Protein AF-A0A2C9LVH6-F1 (afdb_monomer)

Organism: Biomphalaria glabrata (NCBI:txid6526)

Sequence (165 aa):
MEISIVFVSVLLAVLRVSSAAVAMGLGPCPEQKKPGEKWYPSDCQECTCHGGSWTCESCGTGQLHYDPGNCYVENTHGKKFPDCCLPDVRCRGKPGFDKSRLLYDVNKDNEATLNDAPASPSKIKLKKPNRKGKKNKKENKIKLNKLKMKLKGKQGQKTKTSQFY

Secondary structure (DSSP, 8-state):
--HHHHHHHHHHHHHHH---SEEEEESSPPTT--TT-EE-SSTTEEEEEETTEEEEEE---------TTTEEEEP-TTPPTTTTTS-EEEETTSTT--GGG-SS-S-SSSSS-SS----------PPPPP------SSSHHHHHHHHHTTSTT------------

pLDDT: mean 70.74, std 18.2, range [38.09, 94.94]

Structure (mmCIF, N/CA/C/O backbone):
data_AF-A0A2C9LVH6-F1
#
_entry.id   AF-A0A2C9LVH6-F1
#
loop_
_atom_site.group_PDB
_atom_site.id
_atom_site.type_symbol
_atom_site.label_atom_id
_atom_site.label_alt_id
_atom_site.label_comp_id
_atom_site.label_asym_id
_atom_site.label_entity_id
_atom_site.label_seq_id
_atom_site.pdbx_PDB_ins_code
_atom_site.Cartn_x
_atom_site.Cartn_y
_atom_site.Cartn_z
_atom_site.occupancy
_atom_site.B_iso_or_equiv
_atom_site.auth_seq_id
_atom_site.auth_comp_id
_atom_site.auth_asym_id
_atom_site.auth_atom_id
_atom_site.pdbx_PDB_model_num
ATOM 1 N N . MET A 1 1 ? -29.548 -8.486 -33.523 1.00 60.50 1 MET A N 1
ATOM 2 C CA . MET A 1 1 ? -28.660 -7.353 -33.171 1.00 60.50 1 MET A CA 1
ATOM 3 C C . MET A 1 1 ? -28.489 -7.149 -31.660 1.00 60.50 1 MET A C 1
ATOM 5 O O . MET A 1 1 ? -27.632 -6.370 -31.278 1.00 60.50 1 MET A O 1
ATOM 9 N N . GLU A 1 2 ? -29.205 -7.867 -30.785 1.00 62.56 2 GLU A N 1
ATOM 10 C CA . GLU A 1 2 ? -29.116 -7.637 -29.326 1.00 62.56 2 GLU A CA 1
ATOM 11 C C . GLU A 1 2 ? -27.899 -8.285 -28.640 1.00 62.56 2 GLU A C 1
ATOM 13 O O . GLU A 1 2 ? -27.404 -7.776 -27.638 1.00 62.56 2 GLU A O 1
ATOM 18 N N . ILE A 1 3 ? -27.346 -9.358 -29.217 1.00 71.88 3 ILE A N 1
ATOM 19 C CA . ILE A 1 3 ? -26.192 -10.084 -28.653 1.00 71.88 3 ILE A CA 1
ATOM 20 C C . ILE A 1 3 ? -24.933 -9.194 -28.598 1.00 71.88 3 ILE A C 1
ATOM 22 O O . ILE A 1 3 ? -24.136 -9.313 -27.669 1.00 71.88 3 ILE A O 1
ATOM 26 N N . SER A 1 4 ? -24.776 -8.244 -29.530 1.00 79.75 4 SER A N 1
ATOM 27 C CA . SER A 1 4 ? -23.616 -7.341 -29.563 1.00 79.75 4 SER A CA 1
ATOM 28 C C . SER A 1 4 ? -23.574 -6.358 -28.393 1.00 79.75 4 SER A C 1
ATOM 30 O O . SER A 1 4 ? -22.489 -6.058 -27.906 1.00 79.75 4 SER A O 1
ATOM 32 N N . ILE A 1 5 ? -24.720 -5.875 -27.904 1.00 81.56 5 ILE A N 1
ATOM 33 C CA . ILE A 1 5 ? -24.751 -4.875 -26.822 1.00 81.56 5 ILE A CA 1
ATOM 34 C C . ILE A 1 5 ? -24.382 -5.523 -25.485 1.00 81.56 5 ILE A C 1
ATOM 36 O O . ILE A 1 5 ? -23.613 -4.950 -24.715 1.00 81.56 5 ILE A O 1
ATOM 40 N N . VAL A 1 6 ? -24.870 -6.744 -25.237 1.00 83.50 6 VAL A N 1
ATOM 41 C CA . VAL A 1 6 ? -24.540 -7.510 -24.023 1.00 83.50 6 VAL A CA 1
ATOM 42 C C . VAL A 1 6 ? -23.056 -7.875 -23.994 1.00 83.50 6 VAL A C 1
ATOM 44 O O . VAL A 1 6 ? -22.411 -7.782 -22.955 1.00 83.50 6 VAL A O 1
ATOM 47 N N . PHE A 1 7 ? -22.477 -8.240 -25.139 1.00 84.94 7 PHE A N 1
ATOM 48 C CA . PHE A 1 7 ? -21.056 -8.580 -25.198 1.00 84.94 7 PHE A CA 1
ATOM 49 C C . PHE A 1 7 ? -20.160 -7.359 -24.944 1.00 84.94 7 PHE A C 1
ATOM 51 O O . PHE A 1 7 ? -19.196 -7.443 -24.183 1.00 84.94 7 PHE A O 1
ATOM 58 N N . VAL A 1 8 ? -20.510 -6.205 -25.525 1.00 85.69 8 VAL A N 1
ATOM 59 C CA . VAL A 1 8 ? -19.781 -4.942 -25.321 1.00 85.69 8 VAL A CA 1
ATOM 60 C C . VAL A 1 8 ? -19.903 -4.451 -23.874 1.00 85.69 8 VAL A C 1
ATOM 62 O O . VAL A 1 8 ? -18.912 -3.991 -23.306 1.00 85.69 8 VAL A O 1
ATOM 65 N N . SER A 1 9 ? -21.074 -4.582 -23.242 1.00 82.81 9 SER A N 1
ATOM 66 C CA . SER A 1 9 ? -21.266 -4.153 -21.850 1.00 82.81 9 SER A CA 1
ATOM 67 C C . SER A 1 9 ? -20.496 -5.024 -20.853 1.00 82.81 9 SER A C 1
ATOM 69 O O . SER A 1 9 ? -19.879 -4.488 -19.930 1.00 82.81 9 SER A O 1
ATOM 71 N N . VAL A 1 10 ? -20.445 -6.342 -21.070 1.00 83.88 10 VAL A N 1
ATOM 72 C CA . VAL A 1 10 ? -19.638 -7.262 -20.253 1.00 83.88 10 VAL A CA 1
ATOM 73 C C . VAL A 1 10 ? -18.142 -6.973 -20.415 1.00 83.88 10 VAL A C 1
ATOM 75 O O . VAL A 1 10 ? -17.430 -6.890 -19.416 1.00 83.88 10 VAL A O 1
ATOM 78 N N . LEU A 1 11 ? -17.662 -6.735 -21.640 1.00 81.56 11 LEU A N 1
ATOM 79 C CA . LEU A 1 11 ? -16.263 -6.359 -21.897 1.00 81.56 11 LEU A CA 1
ATOM 80 C C . LEU A 1 11 ? -15.869 -5.054 -21.193 1.00 81.56 11 LEU A C 1
AT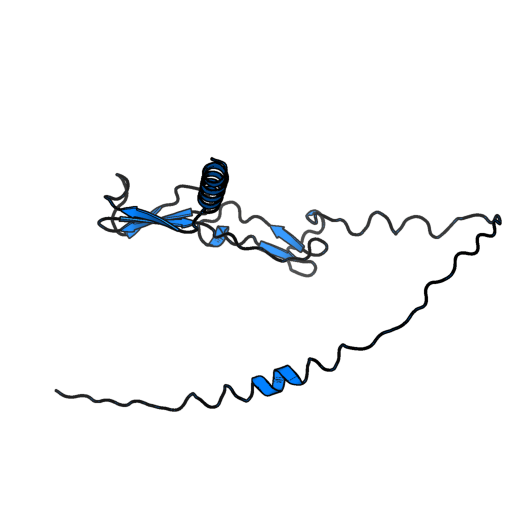OM 82 O O . LEU A 1 11 ? -14.823 -4.993 -20.547 1.00 81.56 11 LEU A O 1
ATOM 86 N N . LEU A 1 12 ? -16.719 -4.027 -21.257 1.00 78.25 12 LEU A N 1
ATOM 87 C CA . LEU A 1 12 ? -16.475 -2.758 -20.567 1.00 78.25 12 LEU A CA 1
ATOM 88 C C . LEU A 1 12 ? -16.480 -2.916 -19.041 1.00 78.25 12 LEU A C 1
ATOM 90 O O . LEU A 1 12 ? -15.666 -2.284 -18.370 1.00 78.25 12 LEU A O 1
ATOM 94 N N . ALA A 1 13 ? -17.345 -3.768 -18.485 1.00 75.56 13 ALA A N 1
ATOM 95 C CA . ALA A 1 13 ? -17.363 -4.045 -17.051 1.00 75.56 13 ALA A CA 1
ATOM 96 C C . ALA A 1 13 ? -16.074 -4.743 -16.585 1.00 75.56 13 ALA A C 1
ATOM 98 O O . ALA A 1 13 ? -15.511 -4.357 -15.563 1.00 75.56 13 ALA A O 1
ATOM 99 N N . VAL A 1 14 ? -15.559 -5.709 -17.353 1.00 69.94 14 VAL A N 1
ATOM 100 C CA . VAL A 1 14 ? -14.303 -6.408 -17.025 1.00 69.94 14 VAL A CA 1
ATOM 101 C C . VAL A 1 14 ? -13.106 -5.452 -17.057 1.00 69.94 14 VAL A C 1
ATOM 103 O O . VAL A 1 14 ? -12.281 -5.482 -16.145 1.00 69.94 14 VAL A O 1
ATOM 106 N N . LEU A 1 15 ? -13.047 -4.539 -18.034 1.00 64.75 15 LEU A N 1
ATOM 107 C CA . LEU A 1 15 ? -11.973 -3.538 -18.136 1.00 64.75 15 LEU A CA 1
ATOM 108 C C . LEU A 1 15 ? -11.975 -2.512 -16.990 1.00 64.75 15 LEU A C 1
ATOM 110 O O . LEU A 1 15 ? -10.945 -1.904 -16.711 1.00 64.75 15 LEU A O 1
ATOM 114 N N . ARG A 1 16 ? -13.110 -2.309 -16.308 1.00 58.59 16 ARG A N 1
ATOM 115 C CA . ARG A 1 16 ? -13.206 -1.398 -15.152 1.00 58.59 16 ARG A CA 1
ATOM 116 C C . ARG A 1 16 ? -12.744 -2.024 -13.834 1.00 58.59 16 ARG A C 1
ATOM 118 O O . ARG A 1 16 ? -12.528 -1.284 -12.881 1.00 58.59 16 ARG A O 1
ATOM 125 N N . VAL A 1 17 ? -12.607 -3.349 -13.763 1.00 58.28 17 VAL A N 1
ATOM 126 C CA . VAL A 1 17 ? -12.325 -4.072 -12.506 1.00 58.28 17 VAL A CA 1
ATOM 127 C C . VAL A 1 17 ? -10.835 -4.396 -12.331 1.00 58.28 17 VAL A C 1
ATOM 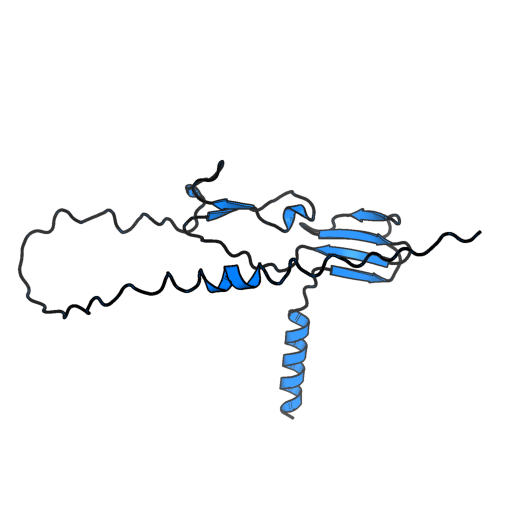129 O O . VAL A 1 17 ? -10.397 -4.735 -11.233 1.00 58.28 17 VAL A O 1
ATOM 132 N N . SER A 1 18 ? -10.012 -4.242 -13.366 1.00 51.97 18 SER A N 1
ATOM 133 C CA . SER A 1 18 ? -8.578 -4.537 -13.301 1.00 51.97 18 SER A CA 1
ATOM 134 C C . SER A 1 18 ? -7.750 -3.358 -12.774 1.00 51.97 18 SER A C 1
ATOM 136 O O . SER A 1 18 ? -6.903 -2.819 -13.482 1.00 51.97 18 SER A O 1
ATOM 138 N N . SER A 1 19 ? -7.954 -2.981 -11.511 1.00 55.78 19 SER A N 1
ATOM 139 C CA . SER A 1 19 ? -6.922 -2.271 -10.746 1.00 55.78 19 SER A CA 1
ATOM 140 C C . SER A 1 19 ? -5.934 -3.318 -10.238 1.00 55.78 19 SER A C 1
ATOM 142 O O . SER A 1 19 ? -6.138 -3.924 -9.187 1.00 55.78 19 SER A O 1
ATOM 144 N N . ALA A 1 20 ? -4.913 -3.625 -11.033 1.00 59.84 20 ALA A N 1
ATOM 145 C CA . ALA A 1 20 ? -3.892 -4.577 -10.623 1.00 59.84 20 ALA A CA 1
ATOM 146 C C . ALA A 1 20 ? -3.031 -3.970 -9.506 1.00 59.84 20 ALA A C 1
ATOM 148 O O . ALA A 1 20 ? -2.565 -2.840 -9.625 1.00 59.84 20 ALA A O 1
ATOM 149 N N . ALA A 1 21 ? -2.773 -4.747 -8.449 1.00 77.94 21 ALA A N 1
ATOM 150 C CA . ALA A 1 21 ? -1.791 -4.391 -7.421 1.00 77.94 21 ALA A CA 1
ATOM 151 C C . ALA A 1 21 ? -0.388 -4.191 -8.018 1.00 77.94 21 ALA A C 1
ATOM 153 O O . ALA A 1 21 ? 0.420 -3.464 -7.452 1.00 77.94 21 ALA A O 1
ATOM 154 N N . VAL A 1 22 ? -0.112 -4.812 -9.168 1.00 86.44 22 VAL A N 1
ATOM 155 C CA . VAL A 1 22 ? 1.165 -4.723 -9.872 1.00 86.44 22 VAL A CA 1
ATOM 156 C C . VAL A 1 22 ? 0.939 -4.179 -11.279 1.00 86.44 22 VAL A C 1
ATOM 158 O O . VAL A 1 22 ? 0.173 -4.749 -12.054 1.00 86.44 22 VAL A O 1
ATOM 161 N N . ALA A 1 23 ? 1.633 -3.099 -11.617 1.00 88.12 23 ALA A N 1
ATOM 162 C CA . ALA A 1 23 ? 1.770 -2.584 -12.972 1.00 88.12 23 ALA A CA 1
ATOM 163 C C . ALA A 1 23 ? 3.185 -2.877 -13.482 1.00 88.12 23 ALA A C 1
ATOM 165 O O . ALA A 1 23 ? 4.153 -2.806 -12.730 1.00 88.12 23 ALA A O 1
ATOM 166 N N . MET A 1 24 ? 3.323 -3.198 -14.763 1.00 90.56 24 MET A N 1
ATOM 167 C CA . MET A 1 24 ? 4.621 -3.428 -15.394 1.00 90.56 24 MET A CA 1
ATOM 168 C C . MET A 1 24 ? 4.673 -2.735 -16.747 1.00 90.56 24 MET A C 1
ATOM 170 O O . MET A 1 24 ? 3.679 -2.715 -17.474 1.00 90.56 24 MET A O 1
ATOM 174 N N . GLY A 1 25 ? 5.834 -2.186 -17.081 1.00 89.50 25 GLY A N 1
ATOM 175 C CA . GLY A 1 25 ? 6.107 -1.611 -18.390 1.00 89.50 25 GLY A CA 1
ATOM 176 C C . GLY A 1 25 ? 7.377 -2.202 -18.981 1.00 89.50 25 GLY A C 1
ATOM 177 O O . GLY A 1 25 ? 8.380 -2.372 -18.288 1.00 89.50 25 GLY A O 1
ATOM 178 N N . LEU A 1 26 ? 7.321 -2.521 -20.271 1.00 89.88 26 LEU A N 1
ATOM 179 C CA . LEU A 1 26 ? 8.489 -2.891 -21.066 1.00 89.88 26 LEU A CA 1
ATOM 180 C C . LEU A 1 26 ? 9.094 -1.614 -21.654 1.00 89.88 26 LEU A C 1
ATOM 182 O O . LEU A 1 26 ? 8.356 -0.770 -22.162 1.00 89.88 26 LEU A O 1
ATOM 186 N N . GLY A 1 27 ? 10.416 -1.473 -21.592 1.00 86.06 27 GLY A N 1
AT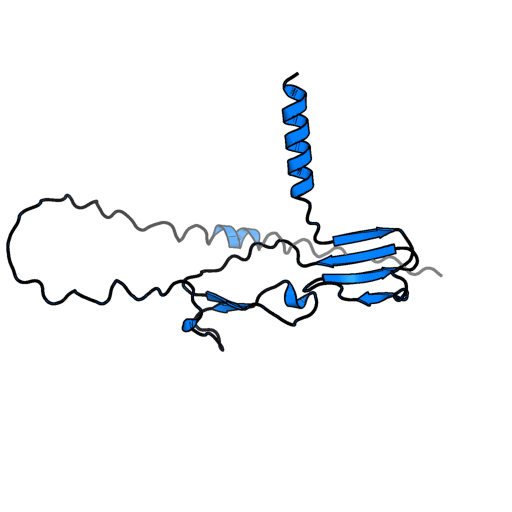OM 187 C CA . GLY A 1 27 ? 11.115 -0.290 -22.090 1.00 86.06 27 GLY A CA 1
ATOM 188 C C . GLY A 1 27 ? 12.119 0.280 -21.089 1.00 86.06 27 GLY A C 1
ATOM 189 O O . GLY A 1 27 ? 12.240 -0.226 -19.969 1.00 86.06 27 GLY A O 1
ATOM 190 N N . PRO A 1 28 ? 12.865 1.324 -21.492 1.00 85.62 28 PRO A N 1
ATOM 191 C CA . PRO A 1 28 ? 13.820 1.972 -20.610 1.00 85.62 28 PRO A CA 1
ATOM 192 C C . PRO A 1 28 ? 13.108 2.509 -19.371 1.00 85.62 28 PRO A C 1
ATOM 194 O O . PRO A 1 28 ? 11.939 2.905 -19.409 1.00 85.62 28 PRO A O 1
ATOM 197 N N . CYS A 1 29 ? 13.828 2.523 -18.258 1.00 87.81 29 CYS A N 1
ATOM 198 C CA . CYS A 1 29 ? 13.320 3.149 -17.054 1.00 87.81 29 CYS A CA 1
ATOM 199 C C . CYS A 1 29 ? 13.084 4.646 -17.287 1.00 87.81 29 CYS A C 1
ATOM 201 O O . CYS A 1 29 ? 13.773 5.243 -18.119 1.00 87.81 29 CYS A O 1
ATOM 203 N N . PRO A 1 30 ? 12.131 5.260 -16.560 1.00 85.31 30 PRO A N 1
ATOM 204 C CA . PRO A 1 30 ? 11.903 6.701 -16.628 1.00 85.31 30 PRO A CA 1
ATOM 205 C C . PRO A 1 30 ? 13.231 7.454 -16.501 1.00 85.31 30 PRO A C 1
ATOM 207 O O . PRO A 1 30 ? 14.065 7.034 -15.700 1.00 85.31 30 PRO A O 1
ATOM 210 N N . GLU A 1 31 ? 13.408 8.541 -17.265 1.00 73.56 31 GLU A N 1
ATOM 211 C CA . GLU A 1 31 ? 14.694 9.176 -17.654 1.00 73.56 31 GLU A CA 1
ATOM 212 C C . GLU A 1 31 ? 15.699 9.510 -16.533 1.00 73.56 31 GLU A C 1
ATOM 214 O O . GLU A 1 31 ? 16.817 9.938 -16.797 1.00 73.56 31 GLU A O 1
ATOM 219 N N . GLN A 1 32 ? 15.346 9.302 -15.271 1.00 81.38 32 GLN A N 1
ATOM 220 C CA . GLN A 1 32 ? 16.173 9.614 -14.111 1.00 81.38 32 GLN A CA 1
ATOM 221 C C . GLN A 1 32 ? 16.411 8.413 -13.189 1.00 81.38 32 GLN A C 1
ATOM 223 O O . GLN A 1 32 ? 16.942 8.599 -12.095 1.00 81.38 32 GLN A O 1
ATOM 228 N N . LYS A 1 33 ? 16.002 7.199 -13.582 1.00 90.31 33 LYS A N 1
ATOM 229 C CA . LYS A 1 33 ? 16.069 6.004 -12.731 1.00 90.31 33 LYS A CA 1
ATOM 230 C C . LYS A 1 33 ? 17.085 5.000 -13.236 1.00 90.31 33 LYS A C 1
ATOM 232 O O . LYS A 1 33 ? 17.021 4.542 -14.375 1.00 90.31 33 LYS A O 1
ATOM 237 N N . LYS A 1 34 ? 18.029 4.654 -12.363 1.00 92.62 34 LYS A N 1
ATOM 238 C CA . LYS A 1 34 ? 19.052 3.645 -12.651 1.00 92.62 34 LYS A CA 1
ATOM 239 C C . LYS A 1 34 ? 18.485 2.233 -12.469 1.00 92.62 34 LYS A C 1
ATOM 241 O O . LYS A 1 34 ? 17.594 2.039 -11.640 1.00 92.62 34 LYS A O 1
ATOM 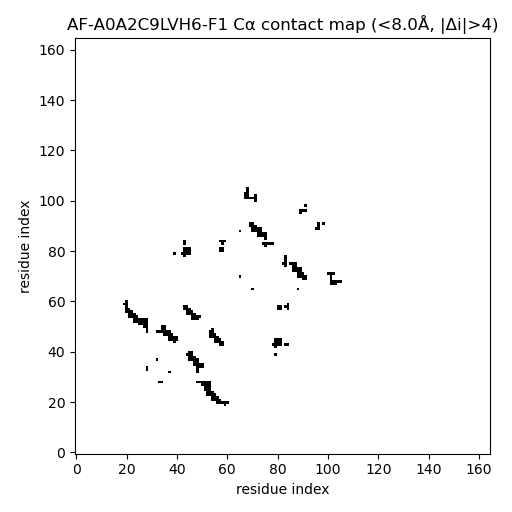246 N N . PRO A 1 35 ? 19.026 1.223 -13.171 1.00 92.19 35 PRO A N 1
ATOM 247 C CA . PRO A 1 35 ? 18.711 -0.176 -12.889 1.00 92.19 35 PRO A CA 1
ATOM 248 C C . PRO A 1 35 ? 18.910 -0.513 -11.404 1.00 92.19 35 PRO A C 1
ATOM 250 O O . PRO A 1 35 ? 19.950 -0.198 -10.827 1.00 92.19 35 PRO A O 1
ATOM 253 N N . GLY A 1 36 ? 17.900 -1.129 -10.788 1.00 91.19 36 GLY A N 1
ATOM 254 C CA . GLY A 1 36 ? 17.843 -1.443 -9.357 1.00 91.19 36 GLY A CA 1
ATOM 255 C C . GLY A 1 36 ? 17.322 -0.308 -8.467 1.00 91.19 36 GLY A C 1
ATOM 256 O O . GLY A 1 36 ? 17.103 -0.525 -7.275 1.00 91.19 36 GLY A O 1
ATOM 257 N N . GLU A 1 37 ? 17.102 0.892 -9.009 1.00 93.25 37 GLU A N 1
ATOM 258 C CA . GLU A 1 37 ? 16.576 2.017 -8.240 1.00 93.25 37 GLU A CA 1
ATOM 259 C C . GLU A 1 37 ? 15.075 1.859 -7.975 1.00 93.25 37 GLU A C 1
ATOM 261 O O . GLU A 1 37 ? 14.300 1.472 -8.858 1.00 93.25 37 GLU A O 1
ATOM 266 N N . LYS A 1 38 ? 14.676 2.210 -6.748 1.00 93.00 38 LYS A N 1
ATOM 267 C CA . LYS A 1 38 ? 13.284 2.263 -6.308 1.00 93.00 38 LYS A CA 1
ATOM 268 C C . LYS A 1 38 ? 12.780 3.703 -6.234 1.00 93.00 38 LYS A C 1
ATOM 270 O O . LYS A 1 38 ? 13.512 4.591 -5.796 1.00 93.00 38 LYS A O 1
ATOM 275 N N . TRP A 1 39 ? 11.525 3.943 -6.605 1.00 92.31 39 TRP A N 1
ATOM 276 C CA . TRP A 1 39 ? 10.868 5.248 -6.450 1.00 92.31 39 TRP A CA 1
ATOM 277 C C . TRP A 1 39 ? 9.392 5.112 -6.074 1.00 92.31 39 TRP A C 1
ATOM 279 O O . TRP A 1 39 ? 8.809 4.045 -6.210 1.00 92.31 39 TRP A O 1
ATOM 289 N N . TYR A 1 40 ? 8.791 6.206 -5.601 1.00 91.81 40 TYR A N 1
ATOM 290 C CA . TYR A 1 40 ? 7.429 6.227 -5.060 1.00 91.81 40 TYR A CA 1
ATOM 291 C C . TYR A 1 40 ? 6.614 7.306 -5.789 1.00 91.81 40 TYR A C 1
ATOM 293 O O . TYR A 1 40 ? 6.659 8.466 -5.380 1.00 91.81 40 TYR A O 1
ATOM 301 N N . PRO A 1 41 ? 5.969 6.982 -6.928 1.00 87.38 41 PRO A N 1
ATOM 302 C CA . PRO A 1 41 ? 5.296 7.979 -7.767 1.00 87.38 41 PRO A CA 1
ATOM 303 C C . PRO A 1 41 ? 3.951 8.457 -7.200 1.00 87.38 41 PRO A C 1
ATOM 305 O O . PRO A 1 41 ? 3.499 9.542 -7.552 1.00 87.38 41 PRO A O 1
ATOM 308 N N . SER A 1 42 ? 3.314 7.667 -6.337 1.00 84.00 42 SER A N 1
ATOM 309 C CA . SER A 1 42 ? 2.070 8.017 -5.656 1.00 84.00 42 SER A CA 1
ATOM 310 C C . SER A 1 42 ? 2.106 7.551 -4.206 1.00 84.00 42 SER A C 1
ATOM 312 O O . SER A 1 42 ? 2.956 6.743 -3.814 1.00 84.00 42 SER A O 1
ATOM 314 N N . ASP A 1 43 ? 1.136 8.016 -3.419 1.00 75.62 43 ASP A N 1
ATOM 315 C CA . ASP A 1 43 ? 0.913 7.495 -2.077 1.00 75.62 43 ASP A CA 1
ATOM 316 C C . ASP A 1 43 ? 0.700 5.978 -2.146 1.00 75.62 43 ASP A C 1
ATOM 318 O O . ASP A 1 43 ? -0.130 5.481 -2.908 1.00 75.62 43 ASP A O 1
ATOM 322 N N . CYS A 1 44 ? 1.475 5.237 -1.352 1.00 84.44 44 CYS A N 1
ATOM 323 C CA . CYS A 1 44 ? 1.344 3.786 -1.212 1.00 84.44 44 CYS A CA 1
ATOM 324 C C . CYS A 1 44 ? 1.681 2.944 -2.468 1.00 84.44 44 CYS A C 1
ATOM 326 O O . CYS A 1 44 ? 1.267 1.791 -2.589 1.00 84.44 44 CYS A O 1
ATOM 328 N N . GLN A 1 45 ? 2.529 3.471 -3.362 1.00 89.81 45 GLN A N 1
ATOM 329 C CA . GLN A 1 45 ? 3.083 2.729 -4.503 1.00 89.81 45 GLN A CA 1
ATOM 330 C C . GLN A 1 45 ? 4.618 2.751 -4.513 1.00 89.81 45 GLN A C 1
ATOM 332 O O . GLN A 1 45 ? 5.222 3.808 -4.342 1.00 89.81 45 GLN A O 1
ATOM 337 N N . GLU A 1 46 ? 5.253 1.604 -4.755 1.00 92.62 46 GLU A N 1
ATOM 338 C CA . GLU A 1 46 ? 6.696 1.472 -4.992 1.00 92.62 46 GLU A CA 1
ATOM 339 C C . GLU A 1 46 ? 6.947 0.966 -6.407 1.00 92.62 46 GLU A C 1
ATOM 341 O O . GLU A 1 46 ? 6.393 -0.044 -6.820 1.00 92.62 46 GLU A O 1
ATOM 346 N N . CYS A 1 47 ? 7.831 1.622 -7.140 1.00 93.12 47 CYS A N 1
ATOM 347 C CA . CYS A 1 47 ? 8.294 1.167 -8.436 1.00 93.12 47 CYS A CA 1
ATOM 348 C C . CYS A 1 47 ? 9.773 0.813 -8.390 1.00 93.12 47 CYS A C 1
ATOM 350 O O . CYS A 1 47 ? 10.546 1.474 -7.704 1.00 93.12 47 CYS A O 1
ATOM 352 N N . THR A 1 48 ? 10.164 -0.208 -9.145 1.00 94.94 48 THR A N 1
ATOM 353 C CA . THR A 1 48 ? 11.542 -0.673 -9.294 1.00 94.94 48 THR A CA 1
ATOM 354 C C . THR A 1 48 ? 11.915 -0.706 -10.771 1.00 94.94 48 THR A C 1
ATOM 356 O O . THR A 1 48 ? 11.152 -1.193 -11.611 1.00 94.94 48 THR A O 1
ATOM 359 N N . CYS A 1 49 ? 13.100 -0.186 -11.080 1.00 94.44 49 CYS A N 1
ATOM 360 C CA . CYS A 1 49 ? 13.665 -0.179 -12.423 1.00 94.44 49 CYS A CA 1
ATOM 361 C C . CYS A 1 49 ? 14.491 -1.446 -12.637 1.00 94.44 49 CYS A C 1
ATOM 363 O O . CYS A 1 49 ? 15.388 -1.759 -11.855 1.00 94.44 49 CYS A O 1
ATOM 365 N N . HIS A 1 50 ? 14.236 -2.133 -13.741 1.00 91.81 50 HIS A N 1
ATOM 366 C CA . HIS A 1 50 ? 15.025 -3.250 -14.245 1.00 91.81 50 HIS A CA 1
ATOM 367 C C . HIS A 1 50 ? 15.692 -2.807 -15.555 1.00 91.81 50 HIS A C 1
ATOM 369 O O . HIS A 1 50 ? 15.187 -1.929 -16.245 1.00 91.81 50 HIS A O 1
ATOM 375 N N . GLY A 1 51 ? 16.829 -3.394 -15.937 1.00 86.88 51 GLY A N 1
ATOM 376 C CA . GLY A 1 51 ? 17.650 -2.914 -17.067 1.00 86.88 51 GLY A CA 1
ATOM 377 C C . GLY A 1 51 ? 16.960 -2.788 -18.443 1.00 86.88 51 GLY A C 1
ATOM 378 O O . GLY A 1 51 ? 17.554 -2.220 -19.352 1.00 86.88 51 GLY A O 1
ATOM 379 N N . GLY A 1 52 ? 15.725 -3.274 -18.604 1.00 88.38 52 GLY A N 1
ATOM 380 C CA . GLY A 1 52 ? 14.887 -3.072 -19.794 1.00 88.38 52 GLY A CA 1
ATOM 381 C C . GLY A 1 52 ? 13.378 -3.082 -19.511 1.00 88.38 52 GLY A C 1
ATOM 382 O O . GLY A 1 52 ? 12.577 -3.278 -20.427 1.00 88.38 52 GLY A O 1
ATOM 383 N N . SER A 1 53 ? 12.984 -2.934 -18.247 1.00 92.81 53 SER A N 1
ATOM 384 C CA . SER A 1 53 ? 11.581 -2.907 -17.834 1.00 92.81 53 SER A CA 1
ATOM 385 C C . SER A 1 53 ? 11.440 -2.209 -16.490 1.00 92.81 53 SER A C 1
ATOM 387 O O . SER A 1 53 ? 12.412 -1.970 -15.784 1.00 92.81 53 SER A O 1
ATOM 389 N N . TRP A 1 54 ? 10.221 -1.922 -16.073 1.00 93.94 54 TRP A N 1
ATOM 390 C CA . TRP A 1 54 ? 9.952 -1.442 -14.724 1.00 93.94 54 TRP A CA 1
ATOM 391 C C . TRP A 1 54 ? 8.703 -2.113 -14.174 1.00 93.94 54 TRP A C 1
ATOM 393 O O . TRP A 1 54 ? 7.819 -2.535 -14.922 1.00 93.94 54 TRP A O 1
ATOM 403 N N . THR A 1 55 ? 8.647 -2.232 -12.854 1.00 93.69 55 THR A N 1
ATOM 404 C CA . THR A 1 55 ? 7.515 -2.822 -12.137 1.00 93.69 55 THR A CA 1
ATOM 405 C C . THR A 1 55 ? 7.103 -1.890 -11.017 1.00 93.69 55 THR A C 1
ATOM 407 O O . THR A 1 55 ? 7.959 -1.435 -10.268 1.00 93.69 55 THR A O 1
ATOM 410 N N . CYS A 1 56 ? 5.813 -1.621 -10.888 1.00 92.12 56 CYS A N 1
ATOM 411 C CA . CYS A 1 56 ? 5.229 -0.844 -9.810 1.00 92.12 56 CYS A CA 1
ATOM 412 C C . CYS A 1 56 ? 4.268 -1.709 -9.010 1.00 92.12 56 CYS A C 1
ATOM 414 O O . CYS A 1 56 ? 3.351 -2.298 -9.571 1.00 92.12 56 CYS A O 1
ATOM 416 N N . GLU A 1 57 ? 4.452 -1.743 -7.703 1.00 91.06 57 GLU A N 1
ATOM 417 C CA . GLU A 1 57 ? 3.627 -2.447 -6.739 1.00 91.06 57 GLU A CA 1
ATOM 418 C C . GLU A 1 57 ? 2.858 -1.426 -5.907 1.00 91.06 57 GLU A C 1
ATOM 420 O O . GLU A 1 57 ? 3.397 -0.413 -5.468 1.00 91.06 57 GLU A O 1
ATOM 425 N N . SER A 1 58 ? 1.576 -1.683 -5.714 1.00 89.44 58 SER A N 1
ATOM 426 C CA . SER A 1 58 ? 0.657 -0.859 -4.944 1.00 89.44 58 SER A CA 1
ATOM 427 C C . SER A 1 58 ? -0.094 -1.723 -3.945 1.00 89.44 58 SER A C 1
ATOM 429 O O . SER A 1 58 ? -0.112 -2.956 -4.030 1.00 89.44 58 SER A O 1
ATOM 431 N N . CYS A 1 59 ? -0.715 -1.061 -2.978 1.00 85.62 59 CYS A N 1
ATOM 432 C CA . CYS A 1 59 ? -1.572 -1.705 -2.002 1.00 85.62 59 CYS A CA 1
ATOM 433 C C . CYS A 1 59 ? -2.679 -2.502 -2.721 1.00 85.62 59 CYS A C 1
ATOM 435 O O . CYS A 1 59 ? -3.518 -1.938 -3.420 1.00 85.62 59 CYS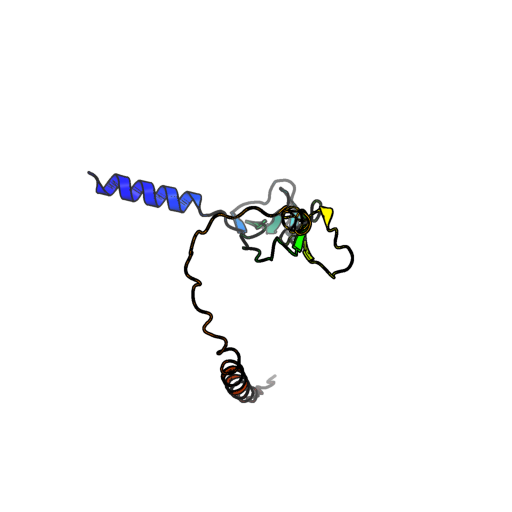 A O 1
ATOM 437 N N . GLY A 1 60 ? -2.676 -3.829 -2.570 1.00 78.19 60 GLY A N 1
ATOM 438 C CA . GLY A 1 60 ? -3.742 -4.671 -3.110 1.00 78.19 60 GLY A CA 1
ATOM 439 C C . GLY A 1 60 ? -5.090 -4.392 -2.438 1.00 78.19 60 GLY A C 1
ATOM 440 O O . GLY A 1 60 ? -5.161 -3.841 -1.338 1.00 78.19 60 GLY A O 1
ATOM 441 N N . THR A 1 61 ? -6.182 -4.816 -3.071 1.00 69.81 61 THR A N 1
ATOM 442 C CA . THR A 1 61 ? -7.530 -4.706 -2.498 1.00 69.81 61 THR A CA 1
ATOM 443 C C . THR A 1 61 ? -7.761 -5.805 -1.457 1.00 69.81 61 THR A C 1
ATOM 445 O O . THR A 1 61 ? -8.288 -6.880 -1.736 1.00 69.81 61 THR A O 1
ATOM 448 N N . GLY A 1 62 ? -7.338 -5.549 -0.220 1.00 69.69 62 GLY A N 1
ATOM 449 C CA . GLY A 1 62 ? -7.670 -6.388 0.932 1.00 69.69 62 GLY A CA 1
ATOM 450 C C . GLY A 1 62 ? -8.962 -5.926 1.605 1.00 69.69 62 GLY A C 1
ATOM 451 O O . GLY A 1 62 ? -9.104 -4.748 1.923 1.00 69.69 62 GLY A O 1
ATOM 452 N N . GLN A 1 63 ? -9.898 -6.842 1.875 1.00 71.25 63 GLN A N 1
ATOM 453 C CA . GLN A 1 63 ? -10.993 -6.547 2.803 1.00 71.25 63 GLN A CA 1
ATOM 454 C C . GLN A 1 63 ? -10.482 -6.666 4.240 1.00 71.25 63 GLN A C 1
ATOM 456 O O . GLN A 1 63 ? -10.070 -7.741 4.680 1.00 71.25 63 GLN A O 1
ATOM 461 N N . LEU A 1 64 ? -10.517 -5.560 4.981 1.00 81.50 64 LEU A N 1
ATOM 462 C CA . LEU A 1 64 ? -10.185 -5.543 6.400 1.00 81.50 64 LEU A CA 1
ATOM 463 C C . LEU A 1 64 ? -11.442 -5.833 7.225 1.00 81.50 64 LEU A C 1
ATOM 465 O O . LEU A 1 64 ? -12.336 -4.997 7.330 1.00 81.50 64 LEU A O 1
ATOM 469 N N . HIS A 1 65 ? -11.513 -7.018 7.828 1.00 84.12 65 HIS A N 1
ATOM 470 C CA . HIS A 1 65 ? -12.597 -7.370 8.744 1.00 84.12 65 HIS A CA 1
ATOM 471 C C . HIS A 1 65 ? -12.254 -6.939 10.177 1.00 84.12 65 HIS A C 1
ATOM 473 O O . HIS A 1 65 ? -11.357 -7.506 10.800 1.00 84.12 65 HIS A O 1
ATOM 479 N N . TYR A 1 66 ? -12.998 -5.972 10.716 1.00 87.56 66 TYR A N 1
ATOM 480 C CA . TYR A 1 66 ? -12.913 -5.543 12.115 1.00 87.56 66 TYR A CA 1
ATOM 481 C C . TYR A 1 66 ? -14.307 -5.226 12.678 1.00 87.56 66 TYR A C 1
ATOM 483 O O . TYR A 1 66 ? -15.263 -5.058 11.925 1.00 87.56 66 TYR A O 1
ATOM 491 N N . ASP A 1 67 ? -14.429 -5.177 14.007 1.00 88.56 67 ASP A N 1
ATOM 492 C CA . ASP A 1 67 ? -15.667 -4.791 14.695 1.00 88.56 67 ASP A CA 1
ATOM 493 C C . ASP A 1 67 ? -15.699 -3.262 14.886 1.00 88.56 67 ASP A C 1
ATOM 495 O O . ASP A 1 67 ? -14.961 -2.757 15.738 1.00 88.56 67 ASP A O 1
ATOM 499 N N . PRO A 1 68 ? -16.530 -2.507 14.142 1.00 84.56 68 PRO A N 1
ATOM 500 C CA . PRO A 1 68 ? -16.566 -1.046 14.226 1.00 84.56 68 PRO A CA 1
ATOM 501 C C . PRO A 1 68 ? -17.105 -0.517 15.565 1.00 84.56 68 PRO A C 1
ATOM 503 O O . PRO A 1 68 ? -16.919 0.660 15.869 1.00 84.56 68 PRO A O 1
ATOM 506 N N . GLY A 1 69 ? -17.750 -1.358 16.386 1.00 87.75 69 GLY A N 1
ATOM 507 C CA . GLY A 1 69 ? -18.198 -0.977 17.732 1.00 87.75 69 GLY A CA 1
ATOM 508 C C . GLY A 1 69 ? -17.092 -1.050 18.791 1.00 87.75 69 GLY A C 1
ATOM 509 O O . GLY A 1 69 ? -17.216 -0.459 19.868 1.00 87.75 69 GLY A O 1
ATOM 510 N N . ASN A 1 70 ? -16.005 -1.772 18.503 1.00 90.56 70 ASN A N 1
ATOM 511 C CA . ASN A 1 70 ? -14.910 -2.005 19.447 1.00 90.56 70 ASN A CA 1
ATOM 512 C C . ASN A 1 70 ? -13.531 -1.625 18.898 1.00 90.56 70 ASN A C 1
ATOM 514 O O . ASN A 1 70 ? -12.580 -1.580 19.680 1.00 90.56 70 ASN A O 1
ATOM 518 N N . CYS A 1 71 ? -13.407 -1.347 17.603 1.00 91.00 71 CYS A N 1
ATOM 519 C CA . CYS A 1 71 ? -12.157 -0.987 16.955 1.00 91.00 71 CYS A CA 1
ATOM 520 C C . CYS A 1 71 ? -12.362 0.153 15.956 1.00 91.00 71 CYS A C 1
ATOM 522 O O . CYS A 1 71 ? -13.404 0.238 15.307 1.00 91.00 71 CYS A O 1
ATOM 524 N N . TYR A 1 72 ? -11.341 0.989 15.792 1.00 90.19 72 TYR A N 1
ATOM 525 C CA . TYR A 1 72 ? -11.256 1.956 14.702 1.00 90.19 72 TYR A CA 1
ATOM 526 C C . TYR A 1 72 ? -10.001 1.701 13.870 1.00 90.19 72 TYR A C 1
ATOM 528 O O . TYR A 1 72 ? -9.049 1.051 14.314 1.00 90.19 72 TYR A O 1
ATOM 536 N N . VAL A 1 73 ? -10.034 2.209 12.644 1.00 88.44 73 VAL A N 1
ATOM 537 C CA . VAL A 1 73 ? -8.935 2.120 11.690 1.00 88.44 73 VAL A CA 1
ATOM 538 C C . VAL A 1 73 ? -8.173 3.433 11.737 1.00 88.44 73 VAL A C 1
ATOM 540 O O . VAL A 1 73 ? -8.751 4.505 11.564 1.00 88.44 73 VAL A O 1
ATOM 543 N N . GLU A 1 74 ? -6.881 3.350 12.007 1.00 85.94 74 GLU A N 1
ATOM 544 C CA . GLU A 1 74 ? -5.967 4.474 11.949 1.00 85.94 74 GLU A CA 1
ATOM 545 C C . GLU A 1 74 ? -5.193 4.419 10.634 1.00 85.94 74 GLU A C 1
ATOM 547 O O . GLU A 1 74 ? -4.449 3.475 10.353 1.00 85.94 74 GLU A O 1
ATOM 552 N N . ASN A 1 75 ? -5.397 5.442 9.805 1.00 74.12 75 ASN A N 1
ATOM 553 C CA . ASN A 1 75 ? -4.688 5.553 8.542 1.00 74.12 75 ASN A CA 1
ATOM 554 C C . ASN A 1 75 ? -3.204 5.805 8.806 1.00 74.12 75 ASN A C 1
ATOM 556 O O . ASN A 1 75 ? -2.827 6.745 9.507 1.00 74.12 75 ASN A O 1
ATOM 560 N N . THR A 1 76 ? -2.358 4.997 8.180 1.00 76.50 76 THR A N 1
ATOM 561 C CA . THR A 1 76 ? -0.897 5.097 8.225 1.00 76.50 76 THR A CA 1
ATOM 562 C C . THR A 1 76 ? -0.379 6.160 7.251 1.00 76.50 76 THR A C 1
ATOM 564 O O . THR A 1 76 ? 0.530 5.915 6.456 1.00 76.50 76 THR A O 1
ATOM 567 N N . HIS A 1 77 ? -0.967 7.360 7.310 1.00 69.50 77 HIS A N 1
ATOM 568 C CA . HIS A 1 77 ? -0.565 8.500 6.483 1.00 69.50 77 HIS A CA 1
ATOM 569 C C . HIS A 1 77 ? 0.930 8.797 6.666 1.00 69.50 77 HIS A C 1
ATOM 571 O O . HIS A 1 77 ? 1.436 8.819 7.788 1.00 69.50 77 HIS A O 1
ATOM 577 N N . GLY A 1 78 ? 1.642 9.005 5.557 1.00 73.75 78 GLY A N 1
ATOM 578 C CA . GLY A 1 78 ? 3.073 9.331 5.550 1.00 73.75 78 GLY A CA 1
ATOM 579 C C . GLY A 1 78 ? 4.033 8.135 5.590 1.00 73.75 78 GLY A C 1
ATOM 580 O O . GLY A 1 78 ? 5.245 8.338 5.510 1.00 73.75 78 GLY A O 1
ATOM 581 N N . LYS A 1 79 ? 3.540 6.892 5.677 1.00 83.06 79 LYS A N 1
ATOM 582 C CA . LYS A 1 79 ? 4.394 5.705 5.510 1.00 83.06 79 LYS A CA 1
ATOM 583 C C . LYS A 1 79 ? 4.608 5.387 4.029 1.00 83.06 79 LYS A C 1
ATOM 585 O O . LYS A 1 79 ? 3.724 5.598 3.204 1.00 83.06 79 LYS A O 1
ATOM 590 N N . LYS A 1 80 ? 5.784 4.850 3.694 1.00 85.31 80 LYS A N 1
ATOM 591 C CA . LYS A 1 80 ? 6.082 4.339 2.346 1.00 85.31 80 LYS A CA 1
ATOM 592 C C . LYS A 1 80 ? 5.568 2.912 2.188 1.00 85.31 80 LYS A C 1
ATOM 594 O O . LYS A 1 80 ? 5.248 2.246 3.171 1.00 85.31 80 LYS A O 1
ATOM 599 N N . PHE A 1 81 ? 5.442 2.453 0.948 1.00 85.50 81 PHE A N 1
ATOM 600 C CA . PHE A 1 81 ? 5.117 1.055 0.666 1.00 85.50 81 PHE A CA 1
ATOM 601 C C . PHE A 1 81 ? 6.205 0.138 1.259 1.00 85.50 81 PHE A C 1
ATOM 603 O O . PHE A 1 81 ? 7.379 0.508 1.187 1.00 85.50 81 PHE A O 1
ATOM 610 N N . PRO A 1 82 ? 5.855 -1.019 1.860 1.00 84.25 82 PRO A N 1
ATOM 611 C CA . PRO A 1 82 ? 4.514 -1.611 2.008 1.00 84.25 82 PRO A CA 1
ATOM 612 C C . PRO A 1 82 ? 3.758 -1.206 3.293 1.00 84.25 82 PRO A C 1
ATOM 614 O O . PRO A 1 82 ? 2.620 -1.623 3.507 1.00 84.25 82 PRO A O 1
ATOM 617 N N . ASP A 1 83 ? 4.344 -0.386 4.165 1.00 85.25 83 ASP A N 1
ATOM 618 C CA . ASP A 1 83 ? 3.789 -0.091 5.501 1.00 85.25 83 ASP A CA 1
ATOM 619 C C . ASP A 1 83 ? 2.510 0.766 5.488 1.00 85.25 83 ASP A C 1
ATOM 621 O O . ASP A 1 83 ? 1.792 0.872 6.484 1.00 85.25 83 ASP A O 1
ATOM 625 N N . CYS A 1 84 ? 2.223 1.395 4.357 1.00 84.56 84 CYS A N 1
ATOM 626 C CA . CYS A 1 84 ? 0.989 2.132 4.088 1.00 84.56 84 CYS A CA 1
ATOM 627 C C . CYS A 1 84 ? -0.146 1.246 3.539 1.00 84.56 84 CYS A C 1
ATOM 629 O O . CYS A 1 84 ? -1.278 1.713 3.464 1.00 84.56 84 CYS A O 1
ATOM 631 N N . CYS A 1 85 ? 0.117 -0.020 3.180 1.00 82.62 85 CYS A N 1
ATOM 632 C CA . CYS A 1 85 ? -0.913 -0.934 2.662 1.00 82.62 85 CYS A CA 1
ATOM 633 C C . CYS A 1 85 ? -1.898 -1.397 3.729 1.00 82.62 85 CYS A C 1
ATOM 635 O O . CYS A 1 85 ? -3.066 -1.652 3.441 1.00 82.62 85 CYS A O 1
ATOM 637 N N . LEU A 1 86 ? -1.403 -1.572 4.950 1.00 83.62 86 LEU A N 1
ATOM 638 C CA . LEU A 1 86 ? -2.168 -2.110 6.061 1.00 83.62 86 LEU A CA 1
ATOM 639 C C . LEU A 1 86 ? -2.445 -0.968 7.031 1.00 83.62 86 LEU A C 1
ATOM 641 O O . LEU A 1 86 ? -1.516 -0.503 7.700 1.00 83.62 86 LEU A O 1
ATOM 645 N N . PRO A 1 87 ? -3.694 -0.489 7.110 1.00 81.56 87 PRO A N 1
ATOM 646 C CA . PRO A 1 87 ? -4.028 0.484 8.122 1.00 81.56 87 PRO A CA 1
ATOM 647 C C . PRO A 1 87 ? -4.002 -0.195 9.498 1.00 81.56 87 PRO A C 1
ATOM 649 O O . PRO A 1 87 ? -4.219 -1.405 9.627 1.00 81.56 87 PRO A O 1
ATOM 652 N N . ASP A 1 88 ? -3.709 0.581 10.534 1.00 85.94 88 ASP A N 1
ATOM 653 C CA . ASP A 1 88 ? -3.558 0.043 11.880 1.00 85.94 88 ASP A CA 1
ATOM 654 C C . ASP A 1 88 ? -4.934 -0.077 12.547 1.00 85.94 88 ASP A C 1
ATOM 656 O O . ASP A 1 88 ? -5.712 0.876 12.574 1.00 85.94 88 ASP A O 1
ATOM 660 N N . VAL A 1 89 ? -5.264 -1.257 13.074 1.00 89.94 89 VAL A N 1
ATOM 661 C CA . VAL A 1 89 ? -6.555 -1.496 13.731 1.00 89.94 89 VAL A CA 1
ATOM 662 C C . VAL A 1 89 ? -6.373 -1.388 15.233 1.00 89.94 89 VAL A C 1
ATOM 664 O O . VAL A 1 89 ? -5.804 -2.269 15.887 1.00 89.94 89 VAL A O 1
ATOM 667 N N . ARG A 1 90 ? -6.920 -0.319 15.807 1.00 91.44 90 ARG A N 1
ATOM 668 C CA . ARG A 1 90 ? -6.868 -0.057 17.244 1.00 91.44 90 ARG A CA 1
ATOM 669 C C . ARG A 1 90 ? -8.181 -0.474 17.883 1.00 91.44 90 ARG A C 1
ATOM 671 O O . ARG A 1 90 ? -9.228 0.114 17.637 1.00 91.44 90 ARG A O 1
ATOM 678 N N . CYS A 1 91 ? -8.111 -1.501 18.723 1.00 92.25 91 CYS A N 1
ATOM 679 C CA . CYS A 1 91 ? -9.262 -2.059 19.428 1.00 92.25 91 CYS A CA 1
ATOM 680 C C . CYS A 1 91 ? -9.257 -1.711 20.918 1.00 92.25 91 CYS A C 1
ATOM 682 O O . CYS A 1 91 ? -8.195 -1.557 21.529 1.00 92.25 91 CYS A O 1
ATOM 684 N N . ARG A 1 92 ? -10.450 -1.668 21.522 1.00 92.12 92 ARG A N 1
ATOM 685 C CA . ARG A 1 92 ? -10.640 -1.501 22.969 1.00 92.12 92 ARG A CA 1
ATOM 686 C C . ARG A 1 92 ? -9.755 -2.472 23.754 1.00 92.12 92 ARG A C 1
ATOM 688 O O . ARG A 1 92 ? -9.657 -3.653 23.428 1.00 92.12 92 ARG A O 1
ATOM 695 N N . GLY A 1 93 ? -9.121 -1.962 24.808 1.00 89.56 93 GLY A N 1
ATOM 696 C CA . GLY A 1 93 ? -8.221 -2.738 25.667 1.00 89.56 93 GLY A CA 1
ATOM 697 C C . GLY A 1 93 ? -6.788 -2.881 25.140 1.00 89.56 93 GLY A C 1
ATOM 698 O O . GLY A 1 93 ? -5.976 -3.537 25.791 1.00 89.56 93 GLY A O 1
ATOM 699 N N . LYS A 1 94 ? -6.446 -2.275 23.993 1.00 90.12 94 LYS A N 1
ATOM 700 C CA . LYS A 1 94 ? -5.057 -2.141 23.529 1.00 90.12 94 LYS A CA 1
ATOM 701 C C . LY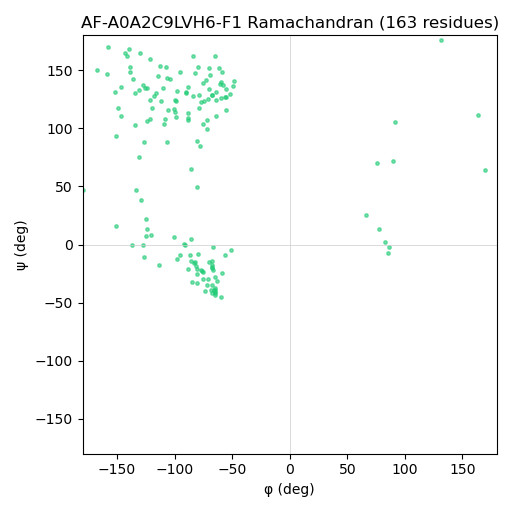S A 1 94 ? -4.463 -0.786 23.943 1.00 90.12 94 LYS A C 1
ATOM 703 O O . LYS A 1 94 ? -5.196 0.201 24.012 1.00 90.12 94 LYS A O 1
ATOM 708 N N . PRO A 1 95 ? -3.146 -0.716 24.204 1.00 88.06 95 PRO A N 1
ATOM 709 C CA . PRO A 1 95 ? -2.478 0.553 24.475 1.00 88.06 95 PRO A CA 1
ATOM 710 C C . PRO A 1 95 ? -2.612 1.504 23.276 1.00 88.06 95 PRO A C 1
ATOM 712 O O . PRO A 1 95 ? -2.497 1.083 22.121 1.00 88.06 95 PRO A O 1
ATOM 715 N N . GLY A 1 96 ? -2.867 2.781 23.567 1.00 85.00 96 GLY A N 1
ATOM 716 C CA . GLY A 1 96 ? -3.094 3.815 22.551 1.00 85.00 96 GLY A CA 1
ATOM 717 C C . GLY A 1 96 ? -4.489 3.798 21.916 1.00 85.00 96 GLY A C 1
ATOM 718 O O . GLY A 1 96 ? -4.681 4.430 20.886 1.00 85.00 96 GLY A O 1
ATOM 719 N N . PHE A 1 97 ? -5.452 3.067 22.488 1.00 91.88 97 PHE A N 1
ATOM 720 C CA . PHE A 1 97 ? -6.842 3.111 22.038 1.00 91.88 97 PHE A CA 1
ATOM 721 C C . PHE A 1 97 ? -7.534 4.411 22.475 1.00 91.88 97 PHE A C 1
ATOM 723 O O . PHE A 1 97 ? -7.647 4.681 23.672 1.00 91.88 97 PHE A O 1
ATOM 730 N N . ASP A 1 98 ? -8.062 5.157 21.508 1.00 89.38 98 ASP A N 1
ATOM 731 C CA . ASP A 1 98 ? -8.874 6.353 21.724 1.00 89.38 98 ASP A CA 1
ATOM 732 C C . ASP A 1 98 ? -10.361 6.075 21.451 1.00 89.38 98 ASP A C 1
ATOM 734 O O . ASP A 1 98 ? -10.777 5.791 20.326 1.00 89.38 98 ASP A O 1
ATOM 738 N N . LYS A 1 99 ? -11.192 6.184 22.493 1.00 87.19 99 LYS A N 1
ATOM 739 C CA . LYS A 1 99 ? -12.637 5.940 22.387 1.00 87.19 99 LYS A CA 1
ATOM 740 C C . LYS A 1 99 ? -13.337 6.957 21.475 1.00 87.19 99 LYS A C 1
ATOM 742 O O . LYS A 1 99 ? -14.346 6.597 20.875 1.00 87.19 99 LYS A O 1
ATOM 747 N N . SER A 1 100 ? -12.812 8.178 21.347 1.00 86.75 100 SER A N 1
ATOM 748 C CA . SER A 1 100 ? -13.433 9.252 20.557 1.00 86.75 100 SER A CA 1
ATOM 749 C C . SER A 1 100 ? -13.436 8.982 19.047 1.00 86.75 100 SER A C 1
ATOM 751 O O . SER A 1 100 ? -14.206 9.591 18.310 1.00 86.75 100 SER A O 1
ATOM 753 N N . ARG A 1 101 ? -12.604 8.041 18.582 1.00 84.50 101 ARG A N 1
ATOM 754 C CA . ARG A 1 101 ? -12.451 7.691 17.162 1.00 84.50 101 ARG A CA 1
ATOM 755 C C . ARG A 1 101 ? -13.362 6.552 16.701 1.00 84.50 101 ARG A C 1
ATOM 757 O O . ARG A 1 101 ? -13.303 6.156 15.538 1.00 84.50 101 ARG A O 1
ATOM 764 N N . LEU A 1 102 ? -14.195 5.998 17.585 1.00 85.44 102 LEU A N 1
ATOM 765 C CA . LEU A 1 102 ? -15.194 5.007 17.191 1.00 85.44 102 LEU A CA 1
ATOM 766 C C . LEU A 1 102 ? -16.311 5.680 16.384 1.00 85.44 102 LEU A C 1
ATOM 768 O O . LEU A 1 102 ? -16.953 6.610 16.856 1.00 85.44 102 LEU A O 1
ATOM 772 N N . LEU A 1 103 ? -16.575 5.162 15.182 1.00 72.81 103 LEU A N 1
ATOM 773 C CA . LEU A 1 103 ? -17.652 5.647 14.306 1.00 72.81 103 LEU A CA 1
ATOM 774 C C . LEU A 1 103 ? -19.054 5.358 14.865 1.00 72.81 103 LEU A C 1
ATOM 776 O O . LEU A 1 103 ? -20.020 5.995 14.459 1.00 72.81 103 LEU A O 1
ATOM 780 N N . TYR A 1 104 ? -19.163 4.400 15.789 1.00 63.34 104 TYR A N 1
ATOM 781 C CA . TYR A 1 104 ? -20.391 4.078 16.505 1.00 63.34 104 TYR A CA 1
ATOM 782 C C . TYR A 1 104 ? -20.166 4.234 18.007 1.00 63.34 104 TYR A C 1
ATOM 784 O O . TYR A 1 104 ? -19.503 3.411 18.648 1.00 63.34 104 TYR A O 1
ATOM 792 N N . ASP A 1 105 ? -20.760 5.276 18.581 1.00 54.09 105 ASP A N 1
ATOM 793 C CA . ASP A 1 105 ? -20.881 5.390 20.026 1.00 54.09 105 ASP A CA 1
ATOM 794 C C . ASP A 1 105 ? -21.983 4.429 20.483 1.00 54.09 105 ASP A C 1
ATOM 796 O O . ASP A 1 105 ? -23.173 4.664 20.300 1.00 54.09 105 ASP A O 1
ATOM 800 N N . VAL A 1 106 ? -21.589 3.297 21.063 1.00 55.91 106 VAL A N 1
ATOM 801 C CA . VAL A 1 106 ? -22.529 2.281 21.573 1.00 55.91 106 VAL A CA 1
ATOM 802 C C . VAL A 1 106 ? -23.341 2.801 22.783 1.00 55.91 106 VAL A C 1
ATOM 804 O O . VAL A 1 106 ? -24.230 2.109 23.261 1.00 55.91 106 VAL A O 1
ATOM 807 N N . ASN A 1 107 ? -23.097 4.029 23.262 1.00 55.41 107 ASN A N 1
ATOM 808 C CA . ASN A 1 107 ? -23.744 4.601 24.446 1.00 55.41 107 ASN A CA 1
ATOM 809 C C . ASN A 1 107 ? -24.302 6.013 24.209 1.00 55.41 107 ASN A C 1
ATOM 811 O O . ASN A 1 107 ? -23.751 6.983 24.732 1.00 55.41 107 ASN A O 1
ATOM 815 N N . LYS A 1 108 ? -25.432 6.145 23.503 1.00 48.28 108 LYS A N 1
ATOM 816 C CA . LYS A 1 108 ? -26.245 7.367 23.641 1.00 48.28 108 LYS A CA 1
ATOM 817 C C . LYS A 1 108 ? -27.765 7.193 23.734 1.00 48.28 108 LYS A C 1
ATOM 819 O O . LYS A 1 108 ? -28.432 8.183 24.000 1.00 48.28 108 LYS A O 1
ATOM 824 N N . ASP A 1 109 ? -28.305 5.969 23.676 1.00 51.81 109 ASP A N 1
ATOM 825 C CA . ASP A 1 109 ? -29.773 5.807 23.638 1.00 51.81 109 ASP A CA 1
ATOM 826 C C . ASP A 1 109 ? -30.372 4.855 24.695 1.00 51.81 109 ASP A C 1
ATOM 828 O O . ASP A 1 109 ? -31.584 4.693 24.724 1.00 51.81 109 ASP A O 1
ATOM 832 N N . ASN A 1 110 ? -29.588 4.223 25.583 1.00 49.25 110 ASN A N 1
ATOM 833 C CA . ASN A 1 110 ? -30.141 3.258 26.559 1.00 49.25 110 ASN A CA 1
ATOM 834 C C . ASN A 1 110 ? -29.837 3.554 28.038 1.00 49.25 110 ASN A C 1
ATOM 836 O O . ASN A 1 110 ? -30.084 2.702 28.886 1.00 49.25 110 ASN A O 1
ATOM 840 N N . GLU A 1 111 ? -29.357 4.754 28.371 1.00 49.69 111 GLU A N 1
ATOM 841 C CA . GLU A 1 111 ? -29.154 5.165 29.772 1.00 49.69 111 GLU A CA 1
ATOM 842 C C . GLU A 1 111 ? -29.793 6.528 30.075 1.00 49.69 111 GLU A C 1
ATOM 844 O O . GLU A 1 111 ? -29.262 7.355 30.805 1.00 49.69 111 GLU A O 1
ATOM 849 N N . ALA A 1 112 ? -30.970 6.771 29.499 1.00 44.75 112 ALA A N 1
ATOM 850 C CA . ALA A 1 112 ? -31.903 7.769 29.998 1.00 44.75 112 ALA A CA 1
ATOM 851 C C . ALA A 1 112 ? -33.302 7.143 30.009 1.00 44.75 112 ALA A C 1
ATOM 853 O O . ALA A 1 112 ? -33.737 6.571 29.016 1.00 44.75 112 ALA A O 1
ATOM 854 N N . THR A 1 113 ? -33.996 7.261 31.141 1.00 43.34 113 THR A N 1
ATOM 855 C CA . THR A 1 113 ? -35.387 6.841 31.409 1.00 43.34 113 THR A CA 1
ATOM 856 C C . THR A 1 113 ? -35.666 5.344 31.622 1.00 43.34 113 THR A C 1
ATOM 858 O O . THR A 1 113 ? -36.390 4.698 30.872 1.00 43.34 113 THR A O 1
ATOM 861 N N . LEU A 1 114 ? -35.204 4.814 32.761 1.00 47.75 114 LEU A N 1
ATOM 862 C CA . LEU A 1 114 ? -35.963 3.790 33.498 1.00 47.75 114 LEU A CA 1
ATOM 863 C C . LEU A 1 114 ? -36.022 4.107 34.999 1.00 47.75 114 LEU A C 1
ATOM 865 O O . LEU A 1 114 ? -35.763 3.246 35.824 1.00 47.75 114 LEU A O 1
ATOM 869 N N . ASN A 1 115 ? -36.339 5.351 35.341 1.00 52.66 115 ASN A N 1
ATOM 870 C CA . ASN A 1 115 ? -36.997 5.737 36.588 1.00 52.66 115 ASN A CA 1
ATOM 871 C C . ASN A 1 115 ? -37.869 6.944 36.211 1.00 52.66 115 ASN A C 1
ATOM 873 O O . ASN A 1 115 ? -37.406 7.784 35.449 1.00 52.66 115 ASN A O 1
ATOM 877 N N . ASP A 1 116 ? -39.115 6.982 36.676 1.00 51.56 116 ASP A N 1
ATOM 878 C CA . ASP A 1 116 ? -40.135 8.014 36.410 1.00 51.56 116 ASP A CA 1
ATOM 879 C C . ASP A 1 116 ? -41.030 7.792 35.176 1.00 51.56 116 ASP A C 1
ATOM 881 O O . ASP A 1 116 ? -41.007 8.523 34.189 1.00 51.56 116 ASP A O 1
ATOM 885 N N . ALA A 1 117 ? -41.927 6.808 35.291 1.00 42.97 117 ALA A N 1
ATOM 886 C CA . ALA A 1 117 ? -43.231 6.865 34.635 1.00 42.97 117 ALA A CA 1
ATOM 887 C C . ALA A 1 117 ? -44.331 6.811 35.717 1.00 42.97 117 ALA A C 1
ATOM 889 O O . ALA A 1 117 ? -44.408 5.813 36.442 1.00 42.97 117 ALA A O 1
ATOM 890 N N . PRO A 1 118 ? -45.179 7.849 35.862 1.00 43.34 118 PRO A N 1
ATOM 891 C CA . PRO A 1 118 ? -46.352 7.790 36.724 1.00 43.34 118 PRO A CA 1
ATOM 892 C C . PRO A 1 118 ? -47.407 6.832 36.158 1.00 43.34 118 PRO A C 1
ATOM 894 O O . PRO A 1 118 ? -47.585 6.679 34.949 1.00 43.34 118 PRO A O 1
ATOM 897 N N . ALA A 1 119 ? -48.109 6.178 37.078 1.00 51.06 119 ALA A N 1
ATOM 898 C CA . ALA A 1 119 ? -49.153 5.208 36.807 1.00 51.06 119 ALA A CA 1
ATOM 899 C C . ALA A 1 119 ? -50.310 5.805 35.988 1.00 51.06 119 ALA A C 1
ATOM 901 O O . ALA A 1 119 ? -50.960 6.752 36.424 1.00 51.06 119 ALA A O 1
ATOM 902 N N . SER A 1 120 ? -50.652 5.180 34.859 1.00 38.09 120 SER A N 1
ATOM 903 C CA . SER A 1 120 ? -52.043 5.126 34.400 1.00 38.09 120 SER A CA 1
ATOM 904 C C . SER A 1 120 ? -52.283 3.968 33.421 1.00 38.09 120 SER A C 1
ATOM 906 O O . SER A 1 120 ? -51.367 3.587 32.689 1.00 38.09 120 SER A O 1
ATOM 908 N N . PRO A 1 121 ? -53.477 3.344 33.426 1.00 52.16 121 PRO A N 1
ATOM 909 C CA . PRO A 1 121 ? -53.677 2.007 32.894 1.00 52.16 121 PRO A CA 1
ATOM 910 C C . PRO A 1 121 ? -54.241 2.041 31.473 1.00 52.16 121 PRO A C 1
ATOM 912 O O . PRO A 1 121 ? -55.262 2.664 31.196 1.00 52.16 121 PRO A O 1
ATOM 915 N N . SER A 1 122 ? -53.645 1.274 30.566 1.00 41.88 122 SER A N 1
ATOM 916 C CA . SER A 1 122 ? -54.313 0.857 29.331 1.00 41.88 122 SER A CA 1
ATOM 917 C C . SER A 1 122 ? -53.835 -0.534 28.942 1.00 41.88 122 SER A C 1
ATOM 919 O O . SER A 1 122 ? -52.675 -0.774 28.615 1.00 41.88 122 SER A O 1
ATOM 921 N N . LYS A 1 123 ? -54.758 -1.490 29.071 1.00 51.62 123 LYS A N 1
ATOM 922 C CA . LYS A 1 123 ? -54.577 -2.901 28.740 1.00 51.62 123 LYS A CA 1
ATOM 923 C C . LYS A 1 123 ? -54.340 -3.041 27.238 1.00 51.62 123 LYS A C 1
ATOM 925 O O . LYS A 1 123 ? -55.283 -2.943 26.462 1.00 51.62 123 LYS A O 1
ATOM 930 N N . ILE A 1 124 ? -53.123 -3.399 26.846 1.00 44.09 124 ILE A N 1
ATOM 931 C CA . ILE A 1 124 ? -52.860 -4.026 25.549 1.00 44.09 124 ILE A CA 1
ATOM 932 C C . ILE A 1 124 ? -52.137 -5.346 25.823 1.00 44.09 124 ILE A C 1
ATOM 934 O O . ILE A 1 124 ? -50.975 -5.387 26.221 1.00 44.09 124 ILE A O 1
ATOM 938 N N . LYS A 1 125 ? -52.864 -6.457 25.656 1.00 52.09 125 LYS A N 1
ATOM 939 C CA . LYS A 1 125 ? -52.298 -7.811 25.666 1.00 52.09 125 LYS A CA 1
ATOM 940 C C . LYS A 1 125 ? -51.493 -8.003 24.378 1.00 52.09 125 LYS A C 1
ATOM 942 O O . LYS A 1 125 ? -52.075 -8.355 23.357 1.00 52.09 125 LYS A O 1
ATOM 947 N N . LEU A 1 126 ? -50.169 -7.853 24.433 1.00 45.34 126 LEU A N 1
ATOM 948 C CA . LEU A 1 126 ? -49.285 -8.439 23.423 1.00 45.34 126 LEU A CA 1
ATOM 949 C C . LEU A 1 126 ? -48.660 -9.741 23.942 1.00 45.34 126 LEU A C 1
ATOM 951 O O . LEU A 1 126 ? -48.052 -9.801 25.011 1.00 45.34 126 LEU A O 1
ATOM 955 N N . LYS A 1 127 ? -48.863 -10.806 23.159 1.00 46.41 127 LYS A N 1
ATOM 956 C CA . LYS A 1 127 ? -48.320 -12.157 23.344 1.00 46.41 127 LYS A CA 1
ATOM 957 C C . LYS A 1 127 ? -46.791 -12.119 23.446 1.00 46.41 127 LYS A C 1
ATOM 959 O O . LYS A 1 127 ? -46.121 -11.645 22.536 1.00 46.41 127 LYS A O 1
ATOM 964 N N . LYS A 1 128 ? -46.247 -12.719 24.508 1.00 43.78 128 LYS A N 1
ATOM 965 C CA . LYS A 1 128 ? -44.819 -13.051 24.637 1.00 43.78 128 LYS A CA 1
ATOM 966 C C . LYS A 1 128 ? -44.420 -14.091 23.575 1.00 43.78 128 LYS A C 1
ATOM 968 O O . LYS A 1 128 ? -45.001 -15.179 23.588 1.00 43.78 128 LYS A O 1
ATOM 973 N N . PRO A 1 129 ? -43.411 -13.844 22.721 1.00 43.50 129 PRO A N 1
ATOM 974 C CA . PRO A 1 129 ? -42.725 -14.922 22.031 1.00 43.50 129 PRO A CA 1
ATOM 975 C C . PRO A 1 129 ? -41.819 -15.697 23.000 1.00 43.50 129 PRO A C 1
ATOM 977 O O . PRO A 1 129 ? -41.212 -15.171 23.932 1.00 43.50 129 PRO A O 1
ATOM 980 N N . ASN A 1 130 ? -41.823 -17.004 22.781 1.00 42.12 130 ASN A N 1
ATOM 981 C CA . ASN A 1 130 ? -41.350 -18.067 23.649 1.00 42.12 130 ASN A CA 1
ATOM 982 C C . ASN A 1 130 ? -39.813 -18.197 23.605 1.00 42.12 130 ASN A C 1
ATOM 984 O O . ASN A 1 130 ? -39.224 -18.331 22.534 1.00 42.12 130 ASN A O 1
ATOM 988 N N . ARG A 1 131 ? -39.161 -18.204 24.775 1.00 48.16 131 ARG A N 1
ATOM 989 C CA . ARG A 1 131 ? -37.737 -18.542 24.949 1.00 48.16 131 ARG A CA 1
ATOM 990 C C . ARG A 1 131 ? -37.527 -20.052 24.754 1.00 48.16 131 ARG A C 1
ATOM 992 O O . ARG A 1 131 ? -37.805 -20.823 25.667 1.00 48.16 131 ARG A O 1
ATOM 999 N N . LYS A 1 132 ? -36.930 -20.466 23.632 1.00 44.94 132 LYS A N 1
ATOM 1000 C CA . LYS A 1 132 ? -36.215 -21.751 23.444 1.00 44.94 132 LYS A CA 1
ATOM 1001 C C . LYS A 1 132 ? -35.135 -21.521 22.369 1.00 44.94 132 LYS A C 1
ATOM 1003 O O . LYS A 1 132 ? -35.451 -20.951 21.343 1.00 44.94 132 LYS A O 1
ATOM 1008 N N . GLY A 1 133 ? -33.860 -21.877 22.487 1.00 41.34 133 GLY A N 1
ATOM 1009 C CA . GLY A 1 133 ? -33.113 -22.537 23.541 1.00 41.34 133 GLY A CA 1
ATOM 1010 C C . GLY A 1 133 ? -31.607 -22.407 23.268 1.00 41.34 133 GLY A C 1
ATOM 1011 O O . GLY A 1 133 ? -31.154 -22.344 22.129 1.00 41.34 133 GLY A O 1
ATOM 1012 N N . LYS A 1 134 ? -30.827 -22.376 24.352 1.00 48.62 134 LYS A N 1
ATOM 1013 C CA . LYS A 1 134 ? -29.400 -22.718 24.360 1.00 48.62 134 LYS A CA 1
ATOM 1014 C C . LYS A 1 134 ? -29.250 -24.193 23.981 1.00 48.62 134 LYS A C 1
ATOM 1016 O O . LYS A 1 134 ? -29.877 -25.015 24.643 1.00 48.62 134 LYS A O 1
ATOM 1021 N N . LYS A 1 135 ? -28.361 -24.510 23.035 1.00 50.47 135 LYS A N 1
ATOM 1022 C CA . LYS A 1 135 ? -27.444 -25.677 23.005 1.00 50.47 135 LYS A CA 1
ATOM 1023 C C . LYS A 1 135 ? -26.931 -25.835 21.574 1.00 50.47 135 LYS A C 1
ATOM 1025 O O . LYS A 1 135 ? -27.731 -26.123 20.705 1.00 50.47 135 LYS A O 1
ATOM 1030 N N . ASN A 1 136 ? -25.634 -25.586 21.354 1.00 47.38 136 ASN A N 1
ATOM 1031 C CA . ASN A 1 136 ? -24.756 -26.264 20.375 1.00 47.38 136 ASN A CA 1
ATOM 1032 C C . ASN A 1 136 ? -23.418 -25.509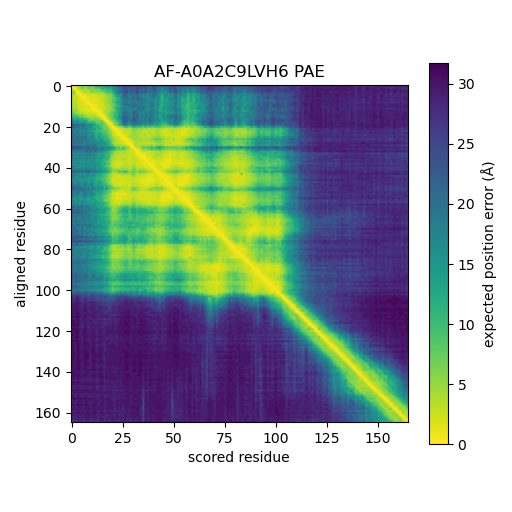 20.254 1.00 47.38 136 ASN A C 1
ATOM 1034 O O . ASN A 1 136 ? -23.082 -24.940 19.225 1.00 47.38 136 ASN A O 1
ATOM 1038 N N . LYS A 1 137 ? -22.640 -25.466 21.349 1.00 45.91 137 LYS A N 1
ATOM 1039 C CA . LYS A 1 137 ? -21.272 -24.894 21.367 1.00 45.91 137 LYS A CA 1
ATOM 1040 C C . LYS A 1 137 ? -20.197 -25.910 21.789 1.00 45.91 137 LYS A C 1
ATOM 1042 O O . LYS A 1 137 ? -19.051 -25.531 21.999 1.00 45.91 137 LYS A O 1
ATOM 1047 N N . LYS A 1 138 ? -20.529 -27.202 21.933 1.00 48.22 138 LYS A N 1
ATOM 1048 C CA . LYS A 1 138 ? -19.602 -28.196 22.516 1.00 48.22 138 LYS A CA 1
ATOM 1049 C C . LYS A 1 138 ? -19.092 -29.286 21.564 1.00 48.22 138 LYS A C 1
ATOM 1051 O O . LYS A 1 138 ? -18.042 -29.846 21.850 1.00 48.22 1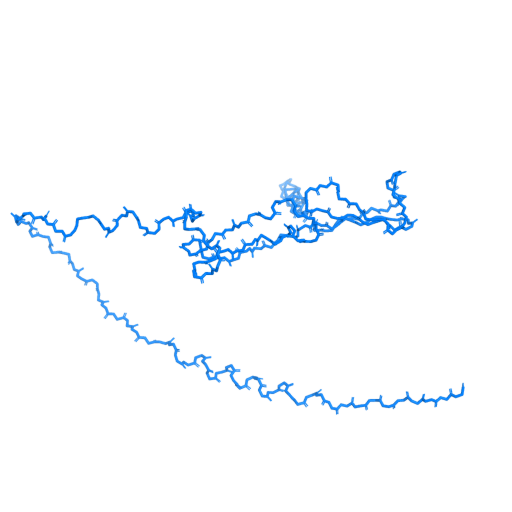38 LYS A O 1
ATOM 1056 N N . GLU A 1 139 ? -19.720 -29.530 20.413 1.00 47.72 139 GLU A N 1
ATOM 1057 C CA . GLU A 1 139 ? -19.304 -30.639 19.529 1.00 47.72 139 GLU A CA 1
ATOM 1058 C C . GLU A 1 139 ? -18.211 -30.287 18.508 1.00 47.72 139 GLU A C 1
ATOM 1060 O O . GLU A 1 139 ? -17.459 -31.165 18.086 1.00 47.72 139 GLU A O 1
ATOM 1065 N N . ASN A 1 140 ? -18.011 -29.009 18.167 1.00 45.16 140 ASN A N 1
ATOM 1066 C CA . ASN A 1 140 ? -17.022 -28.648 17.139 1.00 45.16 140 ASN A CA 1
ATOM 1067 C C . ASN A 1 140 ? -15.559 -28.632 17.627 1.00 45.16 140 ASN A C 1
ATOM 1069 O O . ASN A 1 140 ? -14.638 -28.548 16.818 1.00 45.16 140 ASN A O 1
ATOM 1073 N N . LYS A 1 141 ? -15.311 -28.769 18.939 1.00 49.97 141 LYS A N 1
ATOM 1074 C CA . LYS A 1 141 ? -13.942 -28.825 19.491 1.00 49.97 141 LYS A CA 1
ATOM 1075 C C . LYS A 1 141 ? -13.278 -30.202 19.367 1.00 49.97 141 LYS A C 1
ATOM 1077 O O . LYS A 1 141 ? -12.054 -30.274 19.383 1.00 49.97 141 LYS A O 1
ATOM 1082 N N . ILE A 1 142 ? -14.045 -31.283 19.202 1.00 51.97 142 ILE A N 1
ATOM 1083 C CA . ILE A 1 142 ? -13.487 -32.648 19.161 1.00 51.97 142 ILE A CA 1
ATOM 1084 C C . ILE A 1 142 ? -12.993 -33.011 17.748 1.00 51.97 142 ILE A C 1
ATOM 1086 O O . ILE A 1 142 ? -11.974 -33.687 17.605 1.00 51.97 142 ILE A O 1
ATOM 1090 N N . LYS A 1 143 ? -13.635 -32.500 16.686 1.00 51.81 143 LYS A N 1
ATOM 1091 C CA . LYS A 1 143 ? -13.234 -32.799 15.297 1.00 51.81 143 LYS A CA 1
ATOM 1092 C C . LYS A 1 143 ? -11.906 -32.148 14.880 1.00 51.81 143 LYS A C 1
ATOM 1094 O O . LYS A 1 143 ? -11.171 -32.748 14.100 1.00 51.81 143 LYS A O 1
ATOM 1099 N N . LEU A 1 144 ? -11.540 -30.990 15.439 1.00 51.09 144 LEU A N 1
ATOM 1100 C CA . LEU A 1 144 ? -10.307 -30.286 15.053 1.00 51.09 144 LEU A CA 1
ATOM 1101 C C . LEU A 1 144 ? -9.030 -30.939 15.618 1.00 51.09 144 LEU A C 1
ATOM 1103 O O . LEU A 1 144 ? -7.983 -30.924 14.970 1.00 51.09 144 LEU A O 1
ATOM 1107 N N . ASN A 1 145 ? -9.110 -31.590 16.783 1.00 51.06 145 ASN A N 1
ATOM 1108 C CA . ASN A 1 145 ? -7.947 -32.259 17.377 1.00 51.06 145 ASN A CA 1
ATOM 1109 C C . ASN A 1 145 ? -7.589 -33.582 16.679 1.00 51.06 145 ASN A C 1
ATOM 1111 O O . ASN A 1 145 ? -6.426 -33.980 16.695 1.00 51.06 145 ASN A O 1
ATOM 1115 N N . LYS A 1 146 ? -8.544 -34.229 15.995 1.00 52.09 146 LYS A N 1
ATOM 1116 C CA . LYS A 1 146 ? -8.291 -35.484 15.268 1.00 52.09 146 LYS A CA 1
ATOM 1117 C C . LYS A 1 146 ? -7.557 -35.269 13.933 1.00 52.09 146 LYS A C 1
ATOM 1119 O O . LYS A 1 146 ? -6.880 -36.182 13.468 1.00 52.09 146 LYS A O 1
ATOM 1124 N N . LEU A 1 147 ? -7.617 -34.066 13.345 1.00 52.34 147 LEU A N 1
ATOM 1125 C CA . LEU A 1 147 ? -6.874 -33.745 12.115 1.00 52.34 147 LEU A CA 1
ATOM 1126 C C . LEU A 1 147 ? -5.396 -33.404 12.377 1.00 52.34 147 LEU A C 1
ATOM 1128 O O . LEU A 1 147 ? -4.534 -33.759 11.575 1.00 52.34 147 LEU A O 1
ATOM 1132 N N . LYS A 1 148 ? -5.072 -32.782 13.523 1.00 53.66 148 LYS A N 1
ATOM 1133 C CA . LYS A 1 148 ? -3.686 -32.400 13.863 1.00 53.66 148 LYS A CA 1
ATOM 1134 C C . LYS A 1 148 ? -2.748 -33.587 14.119 1.00 53.66 148 LYS A C 1
ATOM 1136 O O . LYS A 1 148 ? -1.539 -33.420 13.995 1.00 53.66 148 LYS A O 1
ATOM 1141 N N . MET A 1 149 ? -3.268 -34.781 14.413 1.00 52.56 149 MET A N 1
ATOM 1142 C CA . MET A 1 149 ? -2.430 -35.976 14.590 1.00 52.56 149 MET A CA 1
ATOM 1143 C C . MET A 1 149 ? -2.056 -36.687 13.278 1.00 52.56 149 MET A C 1
ATOM 1145 O O . MET A 1 149 ? -1.097 -37.449 13.273 1.00 52.56 149 MET A O 1
ATOM 1149 N N . LYS A 1 150 ? -2.732 -36.420 12.149 1.00 53.06 150 LYS A N 1
ATOM 1150 C CA . LYS A 1 150 ? -2.404 -37.071 10.861 1.00 53.06 150 LYS A CA 1
ATOM 1151 C C . LYS A 1 150 ? -1.296 -36.382 10.054 1.00 53.06 150 LYS A C 1
ATOM 1153 O O . LYS A 1 150 ? -0.755 -36.997 9.144 1.00 53.06 150 LYS A O 1
ATOM 1158 N N . LEU A 1 151 ? -0.923 -35.142 10.381 1.00 53.66 151 LEU A N 1
ATOM 1159 C CA . LEU A 1 151 ? 0.067 -34.372 9.607 1.00 53.66 151 LEU A CA 1
ATOM 1160 C C . LEU A 1 151 ? 1.506 -34.445 10.146 1.00 53.66 151 LEU A C 1
ATOM 1162 O O . LEU A 1 151 ? 2.427 -34.034 9.451 1.00 53.66 151 LEU A O 1
ATOM 1166 N N . LYS A 1 152 ? 1.738 -35.021 11.334 1.00 52.09 152 LYS A N 1
ATOM 1167 C CA . LYS A 1 152 ? 3.095 -35.180 11.899 1.00 52.09 152 LYS A CA 1
ATOM 1168 C C . LYS A 1 152 ? 3.845 -36.444 11.438 1.00 52.09 152 LYS A C 1
ATOM 1170 O O . LYS A 1 152 ? 4.948 -36.686 11.902 1.00 52.09 152 LYS A O 1
ATOM 1175 N N . GLY A 1 153 ? 3.282 -37.236 10.520 1.00 47.81 153 GLY A N 1
ATOM 1176 C CA . GLY A 1 153 ? 3.850 -38.523 10.088 1.00 47.81 153 GLY A CA 1
ATOM 1177 C C . GLY A 1 153 ? 4.627 -38.533 8.763 1.00 47.81 153 GLY A C 1
ATOM 1178 O O . GLY A 1 153 ? 4.968 -39.613 8.300 1.00 47.81 153 GLY A O 1
ATOM 1179 N N . LYS A 1 154 ? 4.876 -37.386 8.109 1.00 51.53 154 LYS A N 1
ATOM 1180 C CA . LYS A 1 154 ? 5.493 -37.339 6.759 1.00 51.53 154 LYS A CA 1
ATOM 1181 C C . LYS A 1 154 ? 6.764 -36.482 6.636 1.00 51.53 154 LYS A C 1
ATOM 1183 O O . LYS A 1 154 ? 7.127 -36.082 5.537 1.00 51.53 154 LYS A O 1
ATOM 1188 N N . GLN A 1 155 ? 7.474 -36.221 7.733 1.00 50.03 155 GLN A N 1
ATOM 1189 C CA . GLN A 1 155 ? 8.831 -35.656 7.684 1.00 50.03 155 GLN A CA 1
ATOM 1190 C C . GLN A 1 155 ? 9.841 -36.741 8.049 1.00 50.03 155 GLN A C 1
ATOM 1192 O O . GLN A 1 155 ? 10.168 -36.936 9.214 1.00 50.03 155 GLN A O 1
ATOM 1197 N N . GLY A 1 156 ? 10.296 -37.495 7.051 1.00 52.44 156 GLY A N 1
ATOM 1198 C CA . GLY A 1 156 ? 11.224 -38.590 7.301 1.00 52.44 156 GLY A CA 1
ATOM 1199 C C . GLY A 1 156 ? 11.652 -39.355 6.062 1.00 52.44 156 GLY A C 1
ATOM 1200 O O . GLY A 1 156 ? 11.649 -40.574 6.105 1.00 52.44 156 GLY A O 1
ATOM 1201 N N . GLN A 1 157 ? 12.036 -38.680 4.975 1.00 49.56 157 GLN A N 1
ATOM 1202 C CA . GLN A 1 157 ? 12.883 -39.308 3.957 1.00 49.56 157 GLN A CA 1
ATOM 1203 C C . GLN A 1 157 ? 14.009 -38.354 3.560 1.00 49.56 157 GLN A C 1
ATOM 1205 O O . GLN A 1 157 ? 13.823 -37.355 2.874 1.00 49.56 157 GLN A O 1
ATOM 1210 N N . LYS A 1 158 ? 15.183 -38.680 4.106 1.00 50.72 158 LYS A N 1
ATOM 1211 C CA . LYS A 1 158 ? 16.503 -38.160 3.767 1.00 50.72 158 LYS A CA 1
ATOM 1212 C C . LYS A 1 158 ? 16.863 -38.639 2.360 1.00 50.72 158 LYS A C 1
ATOM 1214 O O . LYS A 1 158 ? 16.880 -39.845 2.137 1.00 50.72 158 LYS A O 1
ATOM 1219 N N . THR A 1 159 ? 17.261 -37.740 1.470 1.00 52.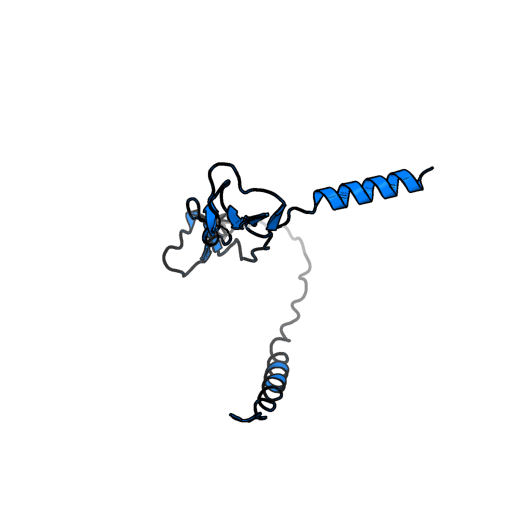53 159 THR A N 1
ATOM 1220 C CA . THR A 1 159 ? 18.063 -38.087 0.289 1.00 52.53 159 THR A CA 1
ATOM 1221 C C . THR A 1 159 ? 19.470 -37.538 0.481 1.00 52.53 159 THR A C 1
ATOM 1223 O O . THR A 1 159 ? 19.712 -36.337 0.395 1.00 52.53 159 THR A O 1
ATOM 1226 N N . LYS A 1 160 ? 20.384 -38.456 0.812 1.00 50.81 160 LYS A N 1
ATOM 1227 C CA . LYS A 1 160 ? 21.824 -38.335 0.587 1.00 50.81 160 LYS A CA 1
ATOM 1228 C C . LYS A 1 160 ? 22.076 -38.624 -0.895 1.00 50.81 160 LYS A C 1
ATOM 1230 O O . LYS A 1 160 ? 21.779 -39.738 -1.307 1.00 50.81 160 LYS A O 1
ATOM 1235 N N . THR A 1 161 ? 22.693 -37.698 -1.621 1.00 54.38 161 THR A N 1
ATOM 1236 C CA . THR A 1 161 ? 23.432 -37.985 -2.866 1.00 54.38 161 THR A CA 1
ATOM 1237 C C . THR A 1 161 ? 24.523 -36.918 -2.965 1.00 54.38 161 THR A C 1
ATOM 1239 O O . THR A 1 161 ? 24.215 -35.744 -3.105 1.00 54.38 161 THR A O 1
ATOM 1242 N N . SER A 1 162 ? 25.722 -37.203 -2.465 1.00 51.91 162 SER A N 1
ATOM 1243 C CA . SER A 1 162 ? 26.855 -37.857 -3.140 1.00 51.91 162 SER A CA 1
ATOM 1244 C C . SER A 1 162 ? 27.772 -36.822 -3.790 1.00 51.91 162 SER A C 1
ATOM 1246 O O . SER A 1 162 ? 27.453 -36.245 -4.822 1.00 51.91 162 SER A O 1
ATOM 1248 N N . GLN A 1 163 ? 28.919 -36.627 -3.141 1.00 52.44 163 GLN A N 1
ATOM 1249 C CA . GLN A 1 163 ? 30.151 -36.139 -3.748 1.00 52.44 163 GLN A CA 1
ATOM 1250 C C . GLN A 1 163 ? 30.553 -37.091 -4.880 1.00 52.44 163 GLN A C 1
ATOM 1252 O O . GLN A 1 163 ? 30.500 -38.301 -4.673 1.00 52.44 163 GLN A O 1
ATOM 1257 N N . PHE A 1 164 ? 30.981 -36.555 -6.018 1.00 56.81 164 PHE A N 1
ATOM 1258 C CA . PHE A 1 164 ? 31.943 -37.181 -6.923 1.00 56.81 164 PHE A CA 1
ATOM 1259 C C . PHE A 1 164 ? 32.720 -36.047 -7.608 1.00 56.81 164 PHE A C 1
ATOM 1261 O O . PHE A 1 164 ? 32.099 -35.220 -8.266 1.00 56.81 164 PHE A O 1
ATOM 1268 N N . TYR A 1 165 ? 34.032 -36.049 -7.333 1.00 58.62 165 TYR A N 1
ATOM 1269 C CA . TYR A 1 165 ? 35.191 -35.488 -8.050 1.00 58.62 165 TYR A CA 1
ATOM 1270 C C . TYR A 1 165 ? 35.104 -34.092 -8.674 1.00 58.62 165 TYR A C 1
ATOM 1272 O O . TYR A 1 165 ? 34.415 -33.921 -9.699 1.00 58.62 165 TYR A O 1
#

Radius of gyration: 29.95 Å; Cα contacts (8 Å, |Δi|>4): 151; chains: 1; bounding box: 90×49×70 Å

Foldseek 3Di:
DVVVVVVVVVVVVVVVPPPDQKDKFFAADDPPDDQQDWDDPDAAKIKHGHRGMIMIGGQDDDDDDDDLQFWDWAQPPPDYPPVRNDTDIAGPPDPPDDPVRRPDDPDDDPPPDPPDDDDDDDDDDDDDDDDDDDDDDPPVVVVVVVVVVVPVPPDDDDDDDDDDD

Nearest PDB structures (foldseek):
  6rwc-assembly2_B  TM=6.574E-01  e=1.068E-02  Gallus gallus
  6ff7-assembly1_C  TM=2.162E-01  e=2.365E+00  Homo sapiens

Solvent-accessible surface area (backbone atoms only — not comparable to full-atom values): 11138 Å² total; per-residue (Å²): 126,67,68,61,56,57,51,52,50,53,53,55,54,58,70,71,65,70,80,61,38,61,48,73,48,84,38,77,41,65,100,85,54,51,68,76,38,71,48,64,93,49,92,34,25,39,31,40,26,38,92,54,21,34,43,33,41,40,56,60,95,73,85,82,89,75,56,54,77,52,28,32,78,43,78,43,79,91,43,58,56,71,62,34,57,56,59,45,76,45,34,74,94,44,92,91,50,61,79,89,63,34,90,42,74,93,79,82,82,85,89,72,81,93,73,90,78,83,92,78,91,77,94,73,94,74,84,81,84,80,94,78,78,92,86,88,88,71,72,74,68,61,64,61,61,64,56,66,68,70,69,77,78,76,85,82,81,86,84,87,81,79,91,78,135

Mean predicted aligned error: 19.18 Å